Protein AF-A0A7C9DDN5-F1 (afdb_monomer_lite)

InterPro domains:
  IPR050835 ATP-binding cassette sub-family D [PTHR11384] (3-132)

Structure (mmCIF, N/CA/C/O backbone):
data_AF-A0A7C9DDN5-F1
#
_entry.id   AF-A0A7C9DDN5-F1
#
loop_
_atom_site.group_PDB
_atom_site.id
_atom_site.type_symbol
_atom_site.label_atom_id
_atom_site.label_alt_id
_atom_site.label_comp_id
_atom_site.label_asym_id
_atom_site.label_entity_id
_atom_site.label_seq_id
_atom_site.pdbx_PDB_ins_code
_atom_site.Cartn_x
_atom_site.Cartn_y
_atom_site.Cartn_z
_atom_site.occupancy
_atom_site.B_iso_or_equiv
_atom_site.auth_seq_id
_atom_site.auth_comp_id
_atom_site.auth_asym_id
_atom_site.auth_atom_id
_atom_site.pdbx_PDB_model_num
ATOM 1 N N . LEU A 1 1 ? -8.519 -13.502 10.463 1.00 56.53 1 LEU A N 1
ATOM 2 C CA . LEU A 1 1 ? -7.053 -13.608 10.698 1.00 56.53 1 LEU A CA 1
ATOM 3 C C . LEU A 1 1 ? -6.306 -14.137 9.471 1.00 56.53 1 LEU A C 1
ATOM 5 O O . LEU A 1 1 ? -5.298 -13.543 9.112 1.00 56.53 1 LEU A O 1
ATOM 9 N N . HIS A 1 2 ? -6.800 -15.188 8.805 1.00 56.97 2 HIS A N 1
ATOM 10 C CA . HIS A 1 2 ? -6.155 -15.767 7.616 1.00 56.97 2 HIS A CA 1
ATOM 11 C C . HIS A 1 2 ? -6.181 -14.834 6.385 1.00 56.97 2 HIS A C 1
ATOM 13 O O . HIS A 1 2 ? -5.151 -14.648 5.739 1.00 56.97 2 HIS A O 1
ATOM 19 N N . ASP A 1 3 ? -7.300 -14.144 6.134 1.00 58.16 3 ASP A N 1
ATOM 20 C CA . ASP A 1 3 ? -7.460 -13.273 4.951 1.00 58.16 3 ASP A CA 1
ATOM 21 C C . ASP A 1 3 ? -6.522 -12.063 4.962 1.00 58.16 3 ASP A C 1
ATOM 23 O O . ASP A 1 3 ? -5.990 -11.650 3.937 1.00 58.16 3 ASP A O 1
ATOM 27 N N . GLN A 1 4 ? -6.265 -11.515 6.148 1.00 65.06 4 GLN A N 1
ATOM 28 C CA . GLN A 1 4 ? -5.435 -10.326 6.326 1.00 65.06 4 GLN A CA 1
ATOM 29 C C . GLN A 1 4 ? -3.942 -10.631 6.127 1.00 65.06 4 GLN A C 1
ATOM 31 O O . GLN A 1 4 ? -3.188 -9.777 5.660 1.00 65.06 4 GLN A O 1
ATOM 36 N N . TRP A 1 5 ? -3.523 -11.860 6.444 1.00 71.25 5 TRP A N 1
ATOM 37 C CA . TRP A 1 5 ? -2.166 -12.346 6.202 1.00 71.25 5 TRP A CA 1
ATOM 38 C C . TRP A 1 5 ? -1.964 -12.736 4.734 1.00 71.25 5 TRP A C 1
ATOM 40 O O . TRP A 1 5 ? -0.978 -12.325 4.120 1.00 71.25 5 TRP A O 1
ATOM 50 N N . TRP A 1 6 ? -2.932 -13.446 4.148 1.00 71.31 6 TRP A N 1
ATOM 51 C CA . TRP A 1 6 ? -2.892 -13.848 2.743 1.00 71.31 6 TRP A CA 1
ATOM 52 C C . TRP A 1 6 ? -2.918 -12.639 1.799 1.00 71.31 6 TRP A C 1
ATOM 54 O O . TRP A 1 6 ? -2.091 -12.552 0.893 1.00 71.31 6 TRP A O 1
ATOM 64 N N . PHE A 1 7 ? -3.770 -11.644 2.068 1.00 72.44 7 PHE A N 1
ATOM 65 C CA . PHE A 1 7 ? -3.795 -10.387 1.314 1.00 72.44 7 PHE A CA 1
ATOM 66 C C . PHE A 1 7 ? -2.476 -9.608 1.441 1.00 72.44 7 PHE A C 1
ATOM 68 O O . PHE A 1 7 ? -1.999 -9.013 0.475 1.00 72.44 7 PHE A O 1
ATOM 75 N N . GLY A 1 8 ? -1.839 -9.655 2.617 1.00 71.06 8 GLY A N 1
ATOM 76 C CA . GLY A 1 8 ? -0.506 -9.091 2.828 1.00 71.06 8 GLY A CA 1
ATOM 77 C C . GLY A 1 8 ? 0.552 -9.746 1.936 1.00 71.06 8 GLY A C 1
ATOM 78 O O . GLY A 1 8 ? 1.290 -9.050 1.239 1.00 71.06 8 GLY A O 1
ATOM 79 N N . MET A 1 9 ? 0.572 -11.080 1.910 1.00 73.88 9 MET A N 1
ATOM 80 C CA . MET A 1 9 ? 1.517 -11.870 1.121 1.00 73.88 9 MET A CA 1
ATOM 81 C C . MET A 1 9 ? 1.291 -11.723 -0.389 1.00 73.88 9 MET A C 1
ATOM 83 O O . MET A 1 9 ? 2.257 -11.549 -1.132 1.00 73.88 9 MET A O 1
ATOM 87 N N . ILE A 1 10 ? 0.033 -11.733 -0.844 1.00 76.75 10 ILE A N 1
ATOM 88 C CA . ILE A 1 10 ? -0.302 -11.573 -2.263 1.00 76.75 10 ILE A CA 1
ATOM 89 C C . ILE A 1 10 ? 0.119 -10.181 -2.753 1.00 76.75 10 ILE A C 1
ATOM 91 O O . ILE A 1 10 ? 0.786 -10.055 -3.774 1.00 76.75 10 ILE A O 1
ATOM 95 N N . GLN A 1 11 ? -0.181 -9.128 -1.992 1.00 71.25 11 GLN A N 1
ATOM 96 C CA . GLN A 1 11 ? 0.148 -7.751 -2.356 1.00 71.25 11 GLN A CA 1
ATOM 97 C C . GLN A 1 11 ? 1.664 -7.524 -2.398 1.00 71.25 11 GLN A C 1
ATOM 99 O O . GLN A 1 11 ? 2.158 -6.874 -3.320 1.00 71.25 11 GLN A O 1
ATOM 104 N N . ASP A 1 12 ? 2.409 -8.085 -1.445 1.00 72.94 12 ASP A N 1
ATOM 105 C CA . ASP A 1 12 ? 3.870 -8.006 -1.438 1.00 72.94 12 ASP A CA 1
ATOM 106 C C . ASP A 1 12 ? 4.474 -8.786 -2.620 1.00 72.94 12 ASP A C 1
ATOM 108 O O . ASP A 1 12 ? 5.462 -8.338 -3.204 1.00 72.94 12 ASP A O 1
ATOM 112 N N . PHE A 1 13 ? 3.852 -9.897 -3.030 1.00 71.69 13 PHE A N 1
ATOM 113 C CA . PHE A 1 13 ? 4.241 -10.655 -4.219 1.00 71.69 13 PHE A CA 1
ATOM 114 C C . PHE A 1 13 ? 3.998 -9.867 -5.515 1.00 71.69 13 PHE A C 1
ATOM 116 O O . PHE A 1 13 ? 4.899 -9.755 -6.351 1.00 71.69 13 PHE A O 1
ATOM 123 N N . PHE A 1 14 ? 2.820 -9.251 -5.653 1.00 70.94 14 PHE A N 1
ATOM 124 C CA . PHE A 1 14 ? 2.477 -8.416 -6.805 1.00 70.94 14 PHE A CA 1
ATOM 125 C C . PHE A 1 14 ? 3.380 -7.178 -6.909 1.00 70.94 14 PHE A C 1
ATOM 127 O O . PHE A 1 14 ? 3.891 -6.88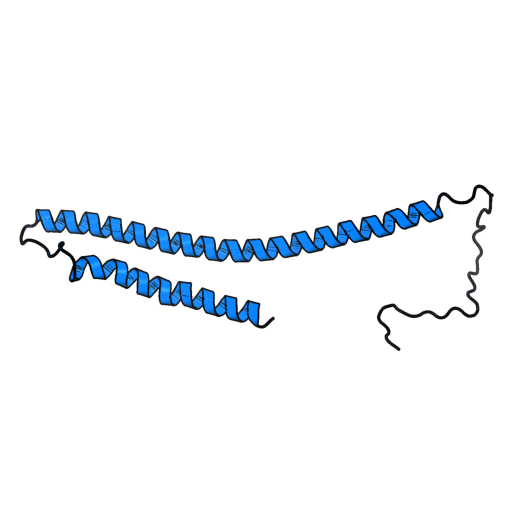3 -7.988 1.00 70.94 14 PHE A O 1
ATOM 134 N N . LEU A 1 15 ? 3.636 -6.475 -5.799 1.00 70.12 15 LEU A N 1
ATOM 135 C CA . LEU A 1 15 ? 4.500 -5.289 -5.812 1.00 70.12 15 LEU A CA 1
ATOM 136 C C . LEU A 1 15 ? 5.976 -5.629 -6.053 1.00 70.12 15 LEU A C 1
ATOM 138 O O . LEU A 1 15 ? 6.629 -4.927 -6.822 1.00 70.12 15 LEU A O 1
ATOM 142 N N . LYS A 1 16 ? 6.522 -6.662 -5.394 1.00 69.38 16 LYS A N 1
ATOM 143 C CA . LYS A 1 16 ? 7.957 -6.979 -5.506 1.00 69.38 16 LYS A CA 1
ATOM 144 C C . LYS A 1 16 ? 8.294 -7.733 -6.778 1.00 69.38 16 LYS A C 1
ATOM 146 O O . LYS A 1 16 ? 9.227 -7.346 -7.474 1.00 69.38 16 LYS A O 1
ATOM 151 N N . TYR A 1 17 ? 7.581 -8.819 -7.058 1.00 67.62 17 TYR A N 1
ATOM 152 C CA . TYR A 1 17 ? 7.977 -9.741 -8.118 1.00 67.62 17 TYR A CA 1
ATOM 153 C C . TYR A 1 17 ? 7.343 -9.365 -9.446 1.00 67.62 17 TYR A C 1
ATOM 155 O O . TYR A 1 17 ? 8.065 -9.253 -10.433 1.00 67.62 17 TYR A O 1
ATOM 163 N N . LEU A 1 18 ? 6.038 -9.083 -9.471 1.00 75.50 18 LEU A N 1
ATOM 164 C CA . LEU A 1 18 ? 5.353 -8.642 -10.690 1.00 75.50 18 LEU A CA 1
ATOM 165 C C . LEU A 1 18 ? 5.703 -7.199 -11.053 1.00 75.50 18 LEU A C 1
ATOM 167 O O . LEU A 1 18 ? 5.997 -6.930 -12.209 1.00 75.50 18 LEU A O 1
ATOM 171 N N . GLY A 1 19 ? 5.764 -6.283 -10.085 1.00 77.25 19 GLY A N 1
ATOM 172 C CA . GLY A 1 19 ? 6.134 -4.890 -10.345 1.00 77.25 19 GLY A CA 1
ATOM 173 C C . GLY A 1 19 ? 7.512 -4.753 -10.996 1.00 77.25 19 GLY A C 1
ATOM 174 O O . GLY A 1 19 ? 7.643 -4.100 -12.027 1.00 77.25 19 GLY A O 1
ATOM 175 N N . ALA A 1 20 ? 8.531 -5.421 -10.444 1.00 77.69 20 ALA A N 1
ATOM 176 C CA . ALA A 1 20 ? 9.888 -5.361 -10.985 1.00 77.69 20 ALA A CA 1
ATOM 177 C C . ALA A 1 20 ? 10.016 -6.066 -12.344 1.00 77.69 20 ALA A C 1
ATOM 179 O O . ALA A 1 20 ? 10.623 -5.514 -13.258 1.00 77.69 20 ALA A O 1
ATOM 180 N N . THR A 1 21 ? 9.435 -7.259 -12.511 1.00 80.50 21 THR A N 1
ATOM 181 C CA . THR A 1 21 ? 9.518 -7.987 -13.791 1.00 80.50 21 THR A CA 1
ATOM 182 C C . THR A 1 21 ? 8.725 -7.305 -14.901 1.00 80.50 21 THR A C 1
ATOM 184 O O . THR A 1 21 ? 9.250 -7.152 -16.000 1.00 80.50 21 THR A O 1
ATOM 187 N N . VAL A 1 22 ? 7.512 -6.820 -14.624 1.00 80.44 22 VAL A N 1
ATOM 188 C CA . VAL A 1 22 ? 6.700 -6.076 -15.601 1.00 80.44 22 VAL A CA 1
ATOM 189 C C . VAL A 1 22 ? 7.358 -4.746 -15.954 1.00 80.44 22 VAL A C 1
ATOM 191 O O . VAL A 1 22 ? 7.398 -4.394 -17.129 1.00 80.44 22 VAL A O 1
ATOM 194 N N . ALA A 1 23 ? 7.943 -4.033 -14.986 1.00 80.56 23 ALA A N 1
ATOM 195 C CA . ALA A 1 23 ? 8.710 -2.823 -15.278 1.00 80.56 23 ALA A CA 1
ATOM 196 C C . ALA A 1 23 ? 9.893 -3.117 -16.212 1.00 80.56 23 ALA A C 1
ATOM 198 O O . ALA A 1 23 ? 10.103 -2.390 -17.178 1.00 80.56 23 ALA A O 1
ATOM 199 N N . VAL A 1 24 ? 10.631 -4.203 -15.968 1.00 79.25 24 VAL A N 1
ATOM 200 C CA . VAL A 1 24 ? 11.744 -4.628 -16.828 1.00 79.25 24 VAL A CA 1
ATOM 201 C C . VAL A 1 24 ? 11.257 -4.968 -18.239 1.00 79.25 24 VAL A C 1
ATOM 203 O O . VAL A 1 24 ? 11.859 -4.503 -19.204 1.00 79.25 24 VAL A O 1
ATOM 206 N N . VAL A 1 25 ? 10.152 -5.707 -18.381 1.00 80.94 25 VAL A N 1
ATOM 207 C CA . VAL A 1 25 ? 9.569 -6.025 -19.697 1.00 80.94 25 VAL A CA 1
ATOM 208 C C . VAL A 1 25 ? 9.143 -4.751 -20.429 1.00 80.94 25 VAL A C 1
ATOM 210 O O . VAL A 1 25 ? 9.562 -4.549 -21.562 1.00 80.94 25 VAL A O 1
ATOM 213 N N . LEU A 1 26 ? 8.429 -3.835 -19.771 1.00 77.69 26 LEU A N 1
ATOM 214 C CA . LEU A 1 26 ? 7.984 -2.570 -20.371 1.00 77.69 26 LEU A CA 1
ATOM 215 C C . LEU A 1 26 ? 9.138 -1.625 -20.755 1.00 77.69 26 LEU A C 1
ATOM 217 O O . LEU A 1 26 ? 8.977 -0.783 -21.638 1.00 77.69 26 LEU A O 1
ATOM 221 N N . ILE A 1 27 ? 10.297 -1.743 -20.101 1.00 76.75 27 ILE A N 1
ATOM 222 C CA . ILE A 1 27 ? 11.508 -0.986 -20.450 1.00 76.75 27 ILE A CA 1
ATOM 223 C C . ILE A 1 27 ? 12.236 -1.629 -21.643 1.00 76.75 27 ILE A C 1
ATOM 225 O O . ILE A 1 27 ? 12.733 -0.913 -22.512 1.00 76.75 27 ILE A O 1
ATOM 229 N N . ILE A 1 28 ? 12.308 -2.963 -21.695 1.00 73.69 28 ILE A N 1
ATOM 230 C CA . ILE A 1 28 ? 13.077 -3.719 -22.698 1.00 73.69 28 ILE A CA 1
ATOM 231 C C . ILE A 1 28 ? 12.296 -3.883 -24.015 1.00 73.69 28 ILE A C 1
ATOM 233 O O . ILE A 1 28 ? 12.857 -3.702 -25.096 1.00 73.69 28 ILE A O 1
ATOM 237 N N . GLU A 1 29 ? 11.004 -4.196 -23.960 1.00 70.88 29 GLU A N 1
ATOM 238 C CA . GLU A 1 29 ? 10.167 -4.541 -25.121 1.00 70.88 29 GLU A CA 1
ATOM 239 C C . GLU A 1 29 ? 10.130 -3.466 -26.235 1.00 70.88 29 GLU A C 1
ATOM 241 O O . GLU A 1 29 ? 10.346 -3.817 -27.402 1.00 70.88 29 GLU A O 1
ATOM 246 N N . PRO A 1 30 ? 9.993 -2.155 -25.938 1.00 68.50 30 PRO A N 1
ATOM 247 C CA . PRO A 1 30 ? 9.991 -1.108 -26.965 1.00 68.50 30 PRO A CA 1
ATOM 248 C C . PRO A 1 30 ? 11.339 -0.960 -27.684 1.00 68.50 30 PRO A C 1
ATOM 250 O O . PRO A 1 30 ? 11.400 -0.416 -28.786 1.00 68.50 30 PRO A O 1
ATOM 253 N N . PHE A 1 31 ? 12.422 -1.422 -27.053 1.00 60.00 31 PHE A N 1
ATOM 254 C CA . PHE A 1 31 ? 13.794 -1.221 -27.509 1.00 60.00 31 PHE A CA 1
ATOM 255 C C . PHE A 1 31 ? 14.304 -2.368 -28.388 1.00 60.00 31 PHE A C 1
ATOM 257 O O . PHE A 1 31 ? 15.103 -2.144 -29.294 1.00 60.00 31 PHE A O 1
ATOM 264 N N . PHE A 1 32 ? 13.828 -3.592 -28.141 1.00 61.75 32 PHE A N 1
ATOM 265 C CA . PHE A 1 32 ? 14.239 -4.782 -28.894 1.00 61.75 32 PHE A CA 1
ATOM 266 C C . PHE A 1 32 ? 13.218 -5.227 -29.950 1.00 61.75 32 PHE A C 1
ATOM 268 O O . PHE A 1 32 ? 13.624 -5.823 -30.946 1.00 61.75 32 PHE A O 1
ATOM 275 N N . SER A 1 33 ? 11.923 -4.923 -29.774 1.00 56.75 33 SER A N 1
ATOM 276 C CA . SER A 1 33 ? 10.852 -5.372 -30.683 1.00 56.75 33 SER A CA 1
ATOM 277 C C . SER A 1 33 ? 10.137 -4.242 -31.445 1.00 56.75 33 SER A C 1
ATOM 279 O O . SER A 1 33 ? 9.301 -4.527 -32.302 1.00 56.75 33 SER A O 1
ATOM 281 N N . GLY A 1 34 ? 10.434 -2.970 -31.150 1.00 58.16 34 GLY A N 1
ATOM 282 C CA . GLY A 1 34 ? 9.778 -1.801 -31.752 1.00 58.16 34 GLY A CA 1
ATOM 283 C C . GLY A 1 34 ? 10.543 -1.147 -32.915 1.00 58.16 34 GLY A C 1
ATOM 284 O O . GLY A 1 34 ? 11.723 -1.403 -33.141 1.00 58.16 34 GLY A O 1
ATOM 285 N N . HIS A 1 35 ? 9.874 -0.219 -33.613 1.00 54.47 35 HIS A N 1
ATOM 286 C CA . HIS A 1 35 ? 10.368 0.619 -34.731 1.00 54.47 35 HIS A CA 1
ATOM 287 C C . HIS A 1 35 ? 11.568 1.543 -34.380 1.00 54.47 35 HIS A C 1
ATOM 289 O O . HIS A 1 35 ? 11.990 2.351 -35.196 1.00 54.47 35 HIS A O 1
ATOM 295 N N . LEU A 1 36 ? 12.138 1.425 -33.175 1.00 53.09 36 LEU A N 1
ATOM 296 C CA . LEU A 1 36 ? 13.284 2.192 -32.666 1.00 53.09 36 LEU A CA 1
ATOM 297 C C . LEU A 1 36 ? 14.613 1.425 -32.791 1.00 53.09 36 LEU A C 1
ATOM 299 O O . LEU A 1 36 ? 15.573 1.702 -32.073 1.00 53.09 36 LEU A O 1
ATOM 303 N N . ARG A 1 37 ? 14.686 0.443 -33.696 1.00 55.53 37 ARG A N 1
ATOM 304 C CA . ARG A 1 37 ? 15.954 -0.193 -34.065 1.00 55.53 37 ARG A CA 1
ATOM 305 C C . ARG A 1 37 ? 16.875 0.908 -34.612 1.00 55.53 37 ARG A C 1
ATOM 307 O O . ARG A 1 37 ? 16.447 1.649 -35.491 1.00 55.53 37 ARG A O 1
ATOM 314 N N . PRO A 1 38 ? 18.099 1.072 -34.086 1.00 53.59 38 PRO A N 1
ATOM 315 C CA . PRO A 1 38 ? 18.884 2.265 -34.346 1.00 53.59 38 PRO A CA 1
ATOM 316 C C . PRO A 1 38 ? 19.251 2.323 -35.825 1.00 53.59 38 PRO A C 1
ATOM 318 O O . PRO A 1 38 ? 20.067 1.524 -36.291 1.00 53.59 38 PRO A O 1
ATOM 321 N N . ASP A 1 39 ? 18.699 3.297 -36.545 1.00 59.00 39 ASP A N 1
ATOM 322 C CA . ASP A 1 39 ? 19.290 3.714 -37.807 1.00 59.00 39 ASP A CA 1
ATOM 323 C C . ASP A 1 39 ? 20.751 4.088 -37.535 1.00 59.00 39 ASP A C 1
ATOM 325 O O . ASP A 1 39 ? 21.094 4.631 -36.479 1.00 59.00 39 ASP A O 1
ATOM 329 N N . ALA A 1 40 ? 21.646 3.761 -38.466 1.00 59.00 40 ALA A N 1
ATOM 330 C CA . ALA A 1 40 ? 23.100 3.821 -38.285 1.00 59.00 40 ALA A CA 1
ATOM 331 C C . ALA A 1 40 ? 23.672 5.224 -37.944 1.00 59.00 40 ALA A C 1
ATOM 333 O O . ALA A 1 40 ? 24.880 5.374 -37.774 1.00 59.00 40 ALA A O 1
ATOM 334 N N . SER A 1 41 ? 22.823 6.248 -37.810 1.00 61.66 41 SER A N 1
ATOM 335 C CA . SER A 1 41 ? 23.167 7.640 -37.528 1.00 61.66 41 SER A CA 1
ATOM 336 C C . SER A 1 41 ? 23.310 7.946 -36.029 1.00 61.66 41 SER A C 1
ATOM 338 O O . SER A 1 41 ? 22.434 7.666 -35.209 1.00 61.66 41 SER A O 1
ATOM 340 N N . MET A 1 42 ? 24.408 8.620 -35.671 1.00 60.41 42 MET A N 1
ATOM 341 C CA . MET A 1 42 ? 24.736 9.048 -34.302 1.00 60.41 42 MET A CA 1
ATOM 342 C C . MET A 1 42 ? 23.676 9.982 -33.687 1.00 60.41 42 MET A C 1
ATOM 344 O O . MET A 1 42 ? 23.447 9.934 -32.479 1.00 60.41 42 MET A O 1
ATOM 348 N N . LYS A 1 43 ? 22.976 10.775 -34.512 1.00 63.94 43 LYS A N 1
ATOM 349 C CA . LYS A 1 43 ? 21.889 11.663 -34.068 1.00 63.94 43 LYS A CA 1
ATOM 350 C C . LYS A 1 43 ? 20.643 10.874 -33.637 1.00 63.94 43 LYS A C 1
ATOM 352 O O . LYS A 1 43 ? 20.080 11.164 -32.588 1.00 63.94 43 LYS A O 1
ATOM 357 N N . GLY A 1 44 ? 20.293 9.816 -34.376 1.00 66.94 44 GLY A N 1
ATOM 358 C CA . GLY A 1 44 ? 19.185 8.916 -34.027 1.00 66.94 44 GLY A CA 1
ATOM 359 C C . GLY A 1 44 ? 19.443 8.135 -32.735 1.00 66.94 44 GLY A C 1
ATOM 360 O O . GLY A 1 44 ? 18.542 7.963 -31.920 1.00 66.94 44 GLY A O 1
ATOM 361 N N . ARG A 1 45 ? 20.702 7.750 -32.477 1.00 67.12 45 ARG A N 1
ATOM 362 C CA . ARG A 1 45 ? 21.098 7.089 -31.219 1.00 67.12 45 ARG A CA 1
ATOM 363 C C . ARG A 1 45 ? 20.970 8.000 -29.993 1.00 67.12 45 ARG A C 1
ATOM 365 O O . ARG A 1 45 ? 20.568 7.527 -28.933 1.00 67.12 45 ARG A O 1
ATOM 372 N N . ALA A 1 46 ? 21.295 9.287 -30.123 1.00 73.56 46 ALA A N 1
ATOM 373 C CA . ALA A 1 46 ? 21.173 10.250 -29.026 1.00 73.56 46 ALA A CA 1
ATOM 374 C C . ALA A 1 46 ? 19.704 10.557 -28.683 1.00 73.56 46 ALA A C 1
ATOM 376 O O . ALA A 1 46 ? 19.331 10.589 -27.510 1.00 73.56 46 ALA A O 1
ATOM 377 N N . GLU A 1 47 ? 18.859 10.722 -29.700 1.00 71.06 47 GLU A N 1
ATOM 378 C CA . GLU A 1 47 ? 17.425 10.971 -29.525 1.00 71.06 47 GLU A CA 1
ATOM 379 C C . GLU A 1 47 ? 16.698 9.755 -28.927 1.00 71.06 47 GLU A C 1
ATOM 381 O O . GLU A 1 47 ? 15.903 9.892 -27.995 1.00 71.06 47 GLU A O 1
ATOM 386 N N . MET A 1 48 ? 17.076 8.546 -29.351 1.00 74.56 48 MET A N 1
ATOM 387 C CA . MET A 1 48 ? 16.625 7.290 -28.748 1.00 74.56 48 MET A CA 1
ATOM 388 C C . MET A 1 48 ? 16.997 7.190 -27.260 1.00 74.56 48 MET A C 1
ATOM 390 O O . MET A 1 48 ? 16.159 6.805 -26.448 1.00 74.56 48 MET A O 1
ATOM 394 N N . LEU A 1 49 ? 18.227 7.553 -26.875 1.00 73.50 49 LEU A N 1
ATOM 395 C CA . LEU A 1 49 ? 18.659 7.526 -25.470 1.00 73.50 49 LEU A CA 1
ATOM 396 C C . LEU A 1 49 ? 17.895 8.533 -24.601 1.00 73.50 49 LEU A C 1
ATOM 398 O O . LEU A 1 49 ? 17.551 8.217 -23.460 1.00 73.50 49 LEU A O 1
ATOM 402 N N . SER A 1 50 ? 17.604 9.720 -25.139 1.00 77.50 50 SER A N 1
ATOM 403 C CA . SER A 1 50 ? 16.783 10.727 -24.458 1.00 77.50 50 SER A CA 1
ATOM 404 C C . SER A 1 50 ? 15.362 10.207 -24.209 1.00 77.50 50 SER A C 1
ATOM 406 O O . SER A 1 50 ? 14.890 10.197 -23.067 1.00 77.50 50 SER A O 1
ATOM 408 N N . ASN A 1 51 ? 14.718 9.667 -25.250 1.00 80.19 51 ASN A N 1
ATOM 409 C CA . ASN A 1 51 ? 13.378 9.086 -25.152 1.00 80.19 51 ASN A CA 1
ATOM 410 C C . ASN A 1 51 ? 13.346 7.853 -24.236 1.00 80.19 51 ASN A C 1
ATOM 412 O O . ASN A 1 51 ? 12.406 7.696 -23.461 1.00 80.19 51 ASN A O 1
ATOM 416 N N . LEU A 1 52 ? 14.392 7.020 -24.244 1.00 77.00 52 LEU A N 1
ATOM 417 C CA . LEU A 1 52 ? 14.524 5.868 -23.348 1.00 77.00 52 LEU A CA 1
ATOM 418 C C . LEU A 1 52 ? 14.609 6.290 -21.884 1.00 77.00 52 LEU A C 1
ATOM 420 O O . LEU A 1 52 ? 13.939 5.705 -21.027 1.00 77.00 52 LEU A O 1
ATOM 424 N N . ARG A 1 53 ? 15.430 7.301 -21.581 1.00 81.44 53 ARG A N 1
ATOM 425 C CA . ARG A 1 53 ? 15.563 7.814 -20.215 1.00 81.44 53 ARG A CA 1
ATOM 426 C C . ARG A 1 53 ? 14.231 8.374 -19.729 1.00 81.44 53 ARG A C 1
ATOM 428 O O . ARG A 1 53 ? 13.837 8.085 -18.600 1.00 81.44 53 ARG A O 1
ATOM 435 N N . TYR A 1 54 ? 13.530 9.117 -20.585 1.00 84.31 54 TYR A N 1
ATOM 436 C CA . TYR A 1 54 ? 12.204 9.636 -20.272 1.00 84.31 54 TYR A CA 1
ATOM 437 C C . TYR A 1 54 ? 11.201 8.500 -20.026 1.00 84.31 54 TYR A C 1
ATOM 439 O O . TYR A 1 54 ? 10.597 8.444 -18.956 1.00 84.31 54 TYR A O 1
ATOM 447 N N . HIS A 1 55 ? 11.098 7.537 -20.942 1.00 84.56 55 HIS A N 1
ATOM 448 C CA . HIS A 1 55 ? 10.166 6.412 -20.837 1.00 84.56 55 HIS A CA 1
ATOM 449 C C . HIS A 1 55 ? 10.408 5.571 -19.577 1.00 84.56 55 HIS A C 1
ATOM 451 O O . HIS A 1 55 ? 9.480 5.294 -18.817 1.00 84.56 55 HIS A O 1
ATOM 457 N N . THR A 1 56 ? 11.674 5.264 -19.287 1.00 86.06 56 THR A N 1
ATOM 458 C CA . THR A 1 56 ? 12.068 4.566 -18.057 1.00 86.06 56 THR A CA 1
ATOM 459 C C . THR A 1 56 ? 11.669 5.372 -16.821 1.00 86.06 56 THR A C 1
ATOM 461 O O . THR A 1 56 ? 11.071 4.820 -15.905 1.00 86.06 56 THR A O 1
ATOM 464 N N . SER A 1 57 ? 11.926 6.686 -16.801 1.00 85.19 57 SER A N 1
ATOM 465 C CA . SER A 1 57 ? 11.567 7.541 -15.660 1.00 85.19 57 SER A CA 1
ATOM 466 C C . SER A 1 57 ? 10.055 7.612 -15.409 1.00 85.19 57 SER A C 1
ATOM 468 O O . SER A 1 57 ? 9.616 7.586 -14.257 1.00 85.19 57 SER A O 1
ATOM 470 N N . VAL A 1 58 ? 9.244 7.619 -16.470 1.00 87.81 58 VAL A N 1
ATOM 471 C CA . VAL A 1 58 ? 7.780 7.609 -16.366 1.00 87.81 58 VAL A CA 1
ATOM 472 C C . VAL A 1 58 ? 7.296 6.265 -15.824 1.00 87.81 58 VAL A C 1
ATOM 474 O O . VAL A 1 58 ? 6.540 6.235 -14.856 1.00 87.81 58 VAL A O 1
ATOM 477 N N . ILE A 1 59 ? 7.795 5.150 -16.361 1.00 85.69 59 ILE A N 1
ATOM 478 C CA . ILE A 1 59 ? 7.438 3.807 -15.884 1.00 85.69 59 ILE A CA 1
ATOM 479 C C . ILE A 1 59 ? 7.846 3.631 -14.415 1.00 85.69 59 ILE A C 1
ATOM 481 O O . ILE A 1 59 ? 7.027 3.235 -13.586 1.00 85.69 59 ILE A O 1
ATOM 485 N N . THR A 1 60 ? 9.083 3.980 -14.053 1.00 84.06 60 THR A N 1
ATOM 486 C CA . THR A 1 60 ? 9.561 3.876 -12.668 1.00 84.06 60 THR A CA 1
ATOM 487 C C . THR A 1 60 ? 8.745 4.751 -11.714 1.00 84.06 60 THR A C 1
ATOM 489 O O . THR A 1 60 ? 8.375 4.281 -10.639 1.00 84.06 60 THR A O 1
ATOM 492 N N . SER A 1 61 ? 8.408 5.987 -12.095 1.00 85.50 61 SER A N 1
ATOM 493 C CA . SER A 1 61 ? 7.616 6.881 -11.233 1.00 85.50 61 SER A CA 1
ATOM 494 C C . SER A 1 61 ? 6.173 6.402 -11.036 1.00 85.50 61 SER A C 1
ATOM 496 O O . SER A 1 61 ? 5.637 6.527 -9.930 1.00 85.50 61 SER A O 1
ATOM 498 N N . LEU A 1 62 ? 5.563 5.774 -12.048 1.00 87.75 62 LEU A N 1
ATOM 499 C CA . LEU A 1 62 ? 4.255 5.124 -11.930 1.00 87.75 62 LEU A CA 1
ATOM 500 C C . LEU A 1 62 ? 4.291 3.951 -10.947 1.00 87.75 62 LEU A C 1
ATOM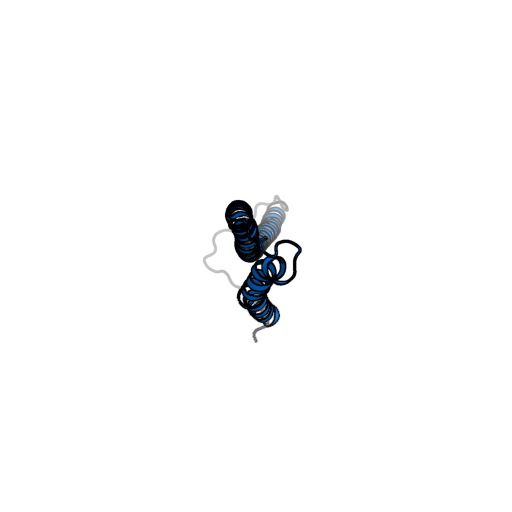 502 O O . LEU A 1 62 ? 3.476 3.902 -10.025 1.00 87.75 62 LEU A O 1
ATOM 506 N N . PHE A 1 63 ? 5.258 3.040 -11.087 1.00 83.38 63 PHE A N 1
ATOM 507 C CA . PHE A 1 63 ? 5.401 1.904 -10.170 1.00 83.38 63 PHE A CA 1
ATOM 508 C C . PHE A 1 63 ? 5.728 2.345 -8.740 1.00 83.38 63 PHE A C 1
ATOM 510 O O . PHE A 1 63 ? 5.194 1.785 -7.781 1.00 83.38 63 PHE A O 1
ATOM 517 N N . GLN A 1 64 ? 6.546 3.385 -8.582 1.00 84.31 64 GLN A N 1
ATOM 518 C CA . GLN A 1 64 ? 6.840 3.967 -7.276 1.00 84.31 64 GLN A CA 1
ATOM 519 C C . GLN A 1 64 ? 5.579 4.555 -6.629 1.00 84.31 64 GLN A C 1
ATOM 521 O O . GLN A 1 64 ? 5.294 4.266 -5.465 1.00 84.31 64 GLN A O 1
ATOM 526 N N . SER A 1 65 ? 4.789 5.315 -7.391 1.00 86.19 65 SER A N 1
ATOM 527 C CA . SER A 1 65 ? 3.532 5.910 -6.916 1.00 86.19 65 SER A CA 1
ATOM 528 C C . SER A 1 65 ? 2.495 4.844 -6.563 1.00 86.19 65 SER A C 1
ATOM 530 O O . SER A 1 65 ? 1.826 4.947 -5.533 1.00 86.19 65 SER A O 1
ATOM 532 N N . LEU A 1 66 ? 2.407 3.776 -7.362 1.00 85.69 66 LEU A N 1
ATOM 533 C CA . LEU A 1 66 ? 1.565 2.613 -7.084 1.00 85.69 66 LEU A CA 1
ATOM 534 C C . LEU A 1 66 ? 1.986 1.923 -5.777 1.00 85.69 66 LEU A C 1
ATOM 536 O O . LEU A 1 66 ? 1.134 1.568 -4.960 1.00 85.69 66 LEU A O 1
ATOM 540 N N . GLY A 1 67 ? 3.295 1.807 -5.537 1.00 81.81 67 GLY A N 1
ATOM 541 C CA . GLY A 1 67 ? 3.852 1.320 -4.278 1.00 81.81 67 GLY A CA 1
ATOM 542 C C . GLY A 1 67 ? 3.436 2.167 -3.073 1.00 81.81 67 GLY A C 1
ATOM 543 O O . GLY A 1 67 ? 2.976 1.636 -2.059 1.00 81.81 67 GLY A O 1
ATOM 544 N N . THR A 1 68 ? 3.527 3.492 -3.193 1.00 83.44 68 THR A N 1
ATOM 545 C CA . THR A 1 68 ? 3.106 4.427 -2.140 1.00 83.44 68 THR A CA 1
ATOM 546 C C . THR A 1 68 ? 1.598 4.359 -1.875 1.00 83.44 68 THR A C 1
ATOM 548 O O . THR A 1 68 ? 1.186 4.281 -0.716 1.00 83.44 68 THR A O 1
ATOM 551 N N . LEU A 1 69 ? 0.770 4.328 -2.923 1.00 83.31 69 LEU A N 1
ATOM 552 C CA . LEU A 1 69 ? -0.692 4.225 -2.814 1.00 83.31 69 LEU A CA 1
ATOM 553 C C . LEU A 1 69 ? -1.119 2.936 -2.091 1.00 83.31 69 LEU A C 1
ATOM 555 O O . LEU A 1 69 ? -1.945 2.958 -1.176 1.00 83.31 69 LEU A O 1
ATOM 559 N N . SER A 1 70 ? -0.493 1.824 -2.468 1.00 79.12 70 SER A N 1
ATOM 560 C CA . SER A 1 70 ? -0.698 0.489 -1.902 1.00 79.12 70 SER A CA 1
ATOM 561 C C . SER A 1 70 ? -0.454 0.450 -0.381 1.00 79.12 70 SER A C 1
ATOM 563 O O . SER A 1 70 ? -1.220 -0.154 0.376 1.00 79.12 70 SER A O 1
ATOM 565 N N . ILE A 1 71 ? 0.561 1.176 0.102 1.00 78.19 71 ILE A N 1
ATOM 566 C CA . ILE A 1 71 ? 0.859 1.319 1.538 1.00 78.19 71 ILE A CA 1
ATOM 567 C C . ILE A 1 71 ? -0.155 2.237 2.235 1.00 78.19 71 ILE A C 1
ATOM 569 O O . ILE A 1 71 ? -0.602 1.935 3.346 1.00 78.19 71 ILE A O 1
ATOM 573 N N . SER A 1 72 ? -0.537 3.345 1.600 1.00 77.12 72 SER A N 1
ATOM 574 C CA . SER A 1 72 ? -1.508 4.299 2.151 1.00 77.12 72 SER A CA 1
ATOM 575 C C . SER A 1 72 ? -2.884 3.668 2.377 1.00 77.12 72 SER A C 1
ATOM 577 O O . SER A 1 72 ? -3.502 3.917 3.411 1.00 77.12 72 SER A O 1
ATOM 579 N N . SER A 1 73 ? -3.325 2.771 1.490 1.00 77.06 73 SER A N 1
ATOM 580 C CA . SER A 1 73 ? -4.573 2.010 1.662 1.00 77.06 73 SER A CA 1
ATOM 581 C C . SER A 1 73 ? -4.576 1.158 2.943 1.00 77.06 73 SER A C 1
ATOM 583 O O . SER A 1 73 ? -5.536 1.193 3.717 1.00 77.06 73 SER A O 1
ATOM 585 N N . ARG A 1 74 ? -3.463 0.475 3.257 1.00 77.62 74 ARG A N 1
ATOM 586 C CA . ARG A 1 74 ? -3.330 -0.300 4.509 1.00 77.62 74 ARG A CA 1
ATOM 587 C C . ARG A 1 74 ? -3.439 0.594 5.750 1.00 77.62 74 ARG A C 1
ATOM 589 O O . ARG A 1 74 ? -4.004 0.181 6.762 1.00 77.62 74 ARG A O 1
ATOM 596 N N . ARG A 1 75 ? -2.901 1.816 5.686 1.00 79.69 75 ARG A N 1
ATOM 597 C CA . ARG A 1 75 ? -2.986 2.793 6.786 1.00 79.69 75 ARG A CA 1
ATOM 598 C C . ARG A 1 75 ? -4.415 3.301 6.975 1.00 79.69 75 ARG A C 1
ATOM 600 O O . ARG A 1 75 ? -4.864 3.371 8.116 1.00 79.69 75 ARG A O 1
ATOM 607 N N . LEU A 1 76 ? -5.132 3.572 5.883 1.00 80.31 76 LEU A N 1
ATOM 608 C CA . LEU A 1 76 ? -6.538 3.986 5.920 1.00 80.31 76 LEU A CA 1
ATOM 609 C C . LEU A 1 76 ? -7.440 2.923 6.550 1.00 80.31 76 LEU A C 1
ATOM 611 O O . LEU A 1 76 ? -8.235 3.262 7.418 1.00 80.31 76 LEU A O 1
ATOM 615 N N . ASN A 1 77 ? -7.264 1.642 6.213 1.00 79.69 77 ASN A N 1
ATOM 616 C CA . ASN A 1 77 ? -8.052 0.570 6.836 1.00 79.69 77 ASN A CA 1
ATOM 617 C C . ASN A 1 77 ? -7.838 0.480 8.356 1.00 79.69 77 ASN A C 1
ATOM 619 O O . ASN A 1 77 ? -8.788 0.255 9.101 1.00 79.69 77 ASN A O 1
ATOM 623 N N . ARG A 1 78 ? -6.610 0.704 8.848 1.00 82.69 78 ARG A N 1
ATOM 624 C CA . ARG A 1 78 ? -6.348 0.746 10.301 1.00 82.69 78 ARG A CA 1
ATOM 625 C C . ARG A 1 78 ? -7.002 1.957 10.962 1.00 82.69 78 ARG A C 1
ATOM 627 O O . ARG A 1 78 ? -7.581 1.822 12.032 1.00 82.69 78 ARG A O 1
ATOM 634 N N . LEU A 1 79 ? -6.937 3.114 10.307 1.00 86.94 79 LEU A N 1
ATOM 635 C CA . LEU A 1 79 ? -7.595 4.338 10.766 1.00 86.94 79 LEU A CA 1
ATOM 636 C C . LEU A 1 79 ? -9.116 4.186 10.819 1.00 86.94 79 LEU A C 1
ATOM 638 O O . LEU A 1 79 ? -9.730 4.580 11.805 1.00 86.94 79 LEU A O 1
ATOM 642 N N . SER A 1 80 ? -9.705 3.554 9.805 1.00 85.12 80 SER A N 1
ATOM 643 C CA . SER A 1 80 ? -11.133 3.247 9.772 1.00 85.12 80 SER A CA 1
ATOM 644 C C . SER A 1 80 ? -11.544 2.350 10.941 1.00 85.12 80 SER A C 1
ATOM 646 O O . SER A 1 80 ? -12.566 2.615 11.559 1.00 85.12 80 SER A O 1
ATOM 648 N N . GLY A 1 81 ? -10.735 1.346 11.301 1.00 86.94 81 GLY A N 1
ATOM 649 C CA . GLY A 1 81 ? -11.002 0.510 12.477 1.00 86.94 81 GLY A CA 1
ATOM 650 C C . GLY A 1 81 ? -10.913 1.266 13.810 1.00 86.94 81 GLY A C 1
ATOM 651 O O . GLY A 1 81 ? -11.658 0.966 14.739 1.00 86.94 81 GLY A O 1
ATOM 652 N N . TYR A 1 82 ? -10.036 2.270 13.925 1.00 89.06 82 TYR A N 1
ATOM 653 C CA . TYR A 1 82 ? -10.005 3.137 15.110 1.00 89.06 82 TYR A CA 1
ATOM 654 C C . TYR A 1 82 ? -11.217 4.068 15.181 1.00 89.06 82 TYR A C 1
ATOM 656 O O . TYR A 1 82 ? -11.776 4.244 16.261 1.00 89.06 82 TYR A O 1
ATOM 664 N N . ALA A 1 83 ? -11.635 4.636 14.048 1.00 88.94 83 ALA A N 1
ATOM 665 C CA . ALA A 1 83 ? -12.826 5.476 13.980 1.00 88.94 83 ALA A CA 1
ATOM 666 C C . ALA A 1 83 ? -14.092 4.700 14.378 1.00 88.94 83 ALA A C 1
ATOM 668 O O . ALA A 1 83 ? -14.913 5.228 15.124 1.00 88.94 83 ALA A O 1
ATOM 669 N N . ASP A 1 84 ? -14.203 3.439 13.955 1.00 89.31 84 ASP A N 1
ATOM 670 C CA . ASP A 1 84 ? -15.318 2.553 14.303 1.00 89.31 84 ASP A CA 1
ATOM 671 C C . ASP A 1 84 ? -15.405 2.296 15.817 1.00 89.31 84 ASP A C 1
ATOM 673 O O . ASP A 1 84 ? -16.450 2.491 16.431 1.00 89.31 84 ASP A O 1
ATOM 677 N N . ARG A 1 85 ? -14.271 2.007 16.470 1.00 91.88 85 ARG A N 1
ATOM 678 C CA . ARG A 1 85 ? -14.223 1.848 17.936 1.00 91.88 85 ARG A CA 1
ATOM 679 C C . ARG A 1 85 ? -14.579 3.118 18.703 1.00 91.88 85 ARG A C 1
ATOM 681 O O . ARG A 1 85 ? -15.198 3.047 19.761 1.00 91.88 85 ARG A O 1
ATOM 688 N N . ILE A 1 86 ? -14.168 4.282 18.201 1.00 91.56 86 ILE A N 1
ATOM 689 C CA . ILE A 1 86 ? -14.548 5.567 18.802 1.00 91.56 86 ILE A CA 1
ATOM 690 C C . ILE A 1 86 ? -16.057 5.779 18.660 1.00 91.56 86 ILE A C 1
ATOM 692 O O . ILE A 1 86 ? -16.704 6.206 19.615 1.00 91.56 86 ILE A O 1
ATOM 696 N N . TYR A 1 87 ? -16.621 5.459 17.495 1.00 92.31 87 TYR A N 1
ATOM 697 C CA . TYR A 1 87 ? -18.057 5.553 17.260 1.00 92.31 87 TYR A CA 1
ATOM 698 C C . TYR A 1 87 ? -18.850 4.630 18.195 1.00 92.31 87 TYR A C 1
ATOM 700 O O . TYR A 1 87 ? -19.806 5.087 18.820 1.00 92.31 87 TYR A O 1
ATOM 708 N N . GLU A 1 88 ? -18.412 3.381 18.361 1.00 92.44 88 GLU A N 1
ATOM 709 C CA . GLU A 1 88 ? -19.000 2.422 19.304 1.00 92.44 88 GLU A CA 1
ATOM 710 C C . GLU A 1 88 ? -19.001 2.974 20.739 1.00 92.44 88 GLU A C 1
ATOM 712 O O . GLU A 1 88 ? -20.031 2.976 21.411 1.00 92.44 88 GLU A O 1
ATOM 717 N N . LEU A 1 89 ? -17.880 3.547 21.189 1.00 89.38 89 LEU A N 1
ATOM 718 C CA . LEU A 1 89 ? -17.775 4.140 22.525 1.00 89.38 89 LEU A CA 1
ATOM 719 C C . LEU A 1 89 ? -18.731 5.334 22.711 1.00 89.38 89 LEU A C 1
ATOM 721 O O . LEU A 1 89 ? -19.366 5.486 23.758 1.00 89.38 89 LEU A O 1
ATOM 725 N N . ILE A 1 90 ? -18.856 6.185 21.687 1.00 89.75 90 ILE A N 1
ATOM 726 C CA . ILE A 1 90 ? -19.787 7.323 21.692 1.00 89.75 90 ILE A CA 1
ATOM 727 C C . ILE A 1 90 ? -21.239 6.828 21.730 1.00 89.75 90 ILE A C 1
ATOM 729 O O . ILE A 1 90 ? -22.058 7.398 22.453 1.00 89.75 90 ILE A O 1
ATOM 733 N N . ALA A 1 91 ? -21.565 5.761 21.001 1.00 89.50 91 ALA A N 1
ATOM 734 C CA . ALA A 1 91 ? -22.893 5.157 21.027 1.00 89.50 91 ALA A CA 1
ATOM 735 C C . ALA A 1 91 ? -23.238 4.614 22.425 1.00 89.50 91 ALA A C 1
ATOM 737 O O . ALA A 1 91 ? -24.251 5.018 22.999 1.00 89.50 91 ALA A O 1
ATOM 738 N N . VAL A 1 92 ? -22.352 3.811 23.024 1.00 86.44 92 VAL A N 1
ATOM 739 C CA . VAL A 1 92 ? -22.550 3.237 24.368 1.00 86.44 92 VAL A CA 1
ATOM 740 C C . VAL A 1 92 ? -22.651 4.325 25.445 1.00 86.44 92 VAL A C 1
ATOM 742 O O . VAL A 1 92 ? -23.516 4.264 26.317 1.00 86.44 92 VAL A O 1
ATOM 745 N N . SER A 1 93 ? -21.813 5.365 25.386 1.00 81.75 93 SER A N 1
ATOM 746 C CA . SER A 1 93 ? -21.885 6.479 26.351 1.00 81.75 93 SER A CA 1
ATOM 747 C C . SER A 1 93 ? -23.198 7.263 26.266 1.00 81.75 93 SER A C 1
ATOM 749 O O . SER A 1 93 ? -23.728 7.685 27.295 1.00 81.75 93 SER A O 1
ATOM 751 N N . ARG A 1 94 ? -23.767 7.417 25.063 1.00 82.69 94 ARG A N 1
ATOM 752 C CA . ARG A 1 94 ? -25.112 7.977 24.891 1.00 82.69 94 ARG A CA 1
ATOM 753 C C . ARG A 1 94 ? -26.170 7.082 25.520 1.00 82.69 94 ARG A C 1
ATOM 755 O O . ARG A 1 94 ? -27.000 7.596 26.262 1.00 82.69 94 ARG A O 1
ATOM 762 N N . GLU A 1 95 ? -26.137 5.778 25.258 1.00 81.00 95 GLU A N 1
ATOM 763 C CA . GLU A 1 95 ? -27.090 4.823 25.840 1.00 81.00 95 GLU A CA 1
ATOM 764 C C . GLU A 1 95 ? -27.073 4.848 27.377 1.00 81.00 95 GLU A C 1
ATOM 766 O O . GLU A 1 95 ? -28.134 4.914 28.001 1.00 81.00 95 GLU A O 1
AT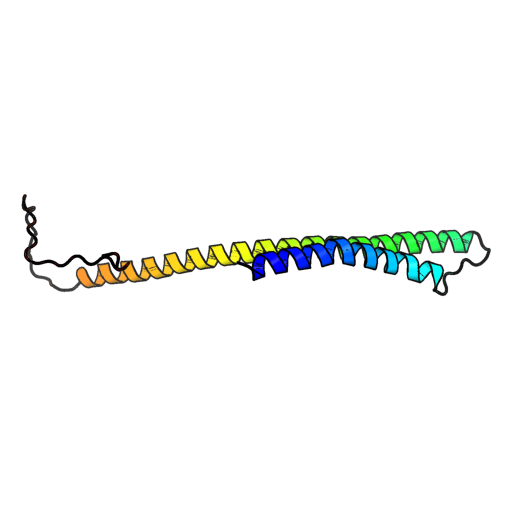OM 771 N N . LEU A 1 96 ? -25.885 4.899 27.988 1.00 76.19 96 LEU A N 1
ATOM 772 C CA . LEU A 1 96 ? -25.731 5.021 29.443 1.00 76.19 96 LEU A CA 1
ATOM 773 C C . LEU A 1 96 ? -26.234 6.374 29.975 1.00 76.19 96 LEU A C 1
ATOM 775 O O . LEU A 1 96 ? -26.970 6.414 30.960 1.00 76.19 96 LEU A O 1
ATOM 779 N N . GLY A 1 97 ? -25.909 7.482 29.301 1.00 68.25 97 GLY A N 1
ATOM 780 C CA . GLY A 1 97 ? -26.347 8.824 29.705 1.00 68.25 97 GLY A CA 1
ATOM 781 C C . GLY A 1 97 ? -27.861 9.054 29.590 1.00 68.25 97 GLY A C 1
ATOM 782 O O . GLY A 1 97 ? -28.425 9.856 30.336 1.00 68.25 97 GLY A O 1
ATOM 783 N N . PHE A 1 98 ? -28.558 8.345 28.696 1.00 58.59 98 PHE A N 1
ATOM 784 C CA . PHE A 1 98 ? -30.025 8.363 28.666 1.00 58.59 98 PHE A CA 1
ATOM 785 C C . PHE A 1 98 ? -30.635 7.646 29.878 1.00 58.59 98 PHE A C 1
ATOM 787 O O . PHE A 1 98 ? -31.665 8.094 30.381 1.00 58.59 98 PHE A O 1
ATOM 794 N N . HIS A 1 99 ? -30.001 6.586 30.387 1.00 54.41 99 HIS A N 1
ATOM 795 C CA . HIS A 1 99 ? -30.517 5.827 31.530 1.00 54.41 99 HIS A CA 1
ATOM 796 C C . HIS A 1 99 ? -30.440 6.616 32.850 1.00 54.41 99 HIS A C 1
ATOM 798 O O . HIS A 1 99 ? -31.372 6.551 33.652 1.00 54.41 99 HIS A O 1
ATOM 804 N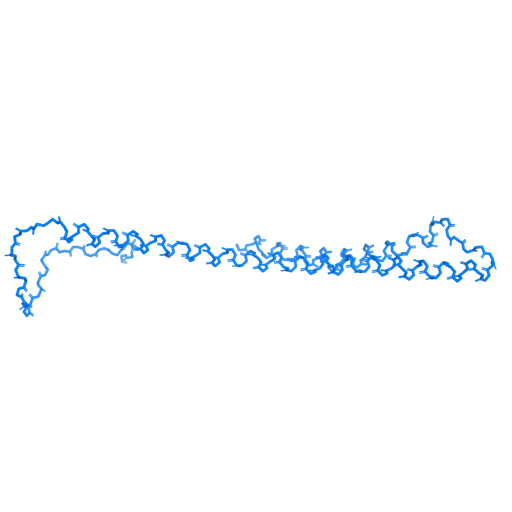 N . ASP A 1 100 ? -29.404 7.441 33.030 1.00 53.34 100 ASP A N 1
ATOM 805 C CA . ASP A 1 100 ? -29.273 8.335 34.196 1.00 53.34 100 ASP A CA 1
ATOM 806 C C . ASP A 1 100 ? -30.338 9.448 34.230 1.00 53.34 100 ASP A C 1
ATOM 808 O O . ASP A 1 100 ? -30.747 9.915 35.293 1.00 53.34 100 ASP A O 1
ATOM 812 N N . ASN A 1 101 ? -30.863 9.854 33.070 1.00 51.34 101 ASN A N 1
ATOM 813 C CA . ASN A 1 101 ? -31.924 10.862 33.003 1.00 51.34 101 ASN A CA 1
ATOM 814 C C . ASN A 1 101 ? -33.325 10.284 33.281 1.00 51.34 101 ASN A C 1
ATOM 816 O O . ASN A 1 101 ? -34.217 11.016 33.715 1.00 51.34 101 ASN A O 1
ATOM 820 N N . PHE A 1 102 ? -33.532 8.976 33.081 1.00 47.78 102 PHE A N 1
ATOM 821 C CA . PHE A 1 102 ? -34.805 8.314 33.398 1.00 47.78 102 PHE A CA 1
ATOM 822 C C . PHE A 1 102 ? -34.959 7.970 34.886 1.00 47.78 102 PHE A C 1
ATOM 824 O O . PHE A 1 102 ? -36.092 7.920 35.370 1.00 47.78 102 PHE A O 1
ATOM 831 N N . SER A 1 103 ? -33.860 7.795 35.627 1.00 48.34 103 SER A N 1
ATOM 832 C CA . SER A 1 103 ? -33.891 7.628 37.088 1.00 48.34 103 SER A CA 1
ATOM 833 C C . SER A 1 103 ? -34.018 8.963 37.838 1.00 48.34 103 SER A C 1
ATOM 835 O O . SER A 1 103 ? -34.536 8.986 38.953 1.00 48.34 103 SER A O 1
ATOM 837 N N . SER A 1 104 ? -33.634 10.088 37.221 1.00 49.50 104 SER A N 1
ATOM 838 C CA . SER A 1 104 ? -33.706 11.415 37.853 1.00 49.50 104 SER A CA 1
ATOM 839 C C . SER A 1 104 ? -35.085 12.101 37.746 1.00 49.50 104 SER A C 1
ATOM 841 O O . SER A 1 104 ? -35.436 12.914 38.600 1.00 49.50 104 SER A O 1
ATOM 843 N N . TRP A 1 105 ? -35.927 11.756 36.756 1.00 47.69 105 TRP A N 1
ATOM 844 C CA . TRP A 1 105 ? -37.174 12.501 36.467 1.00 47.69 105 TRP A CA 1
ATOM 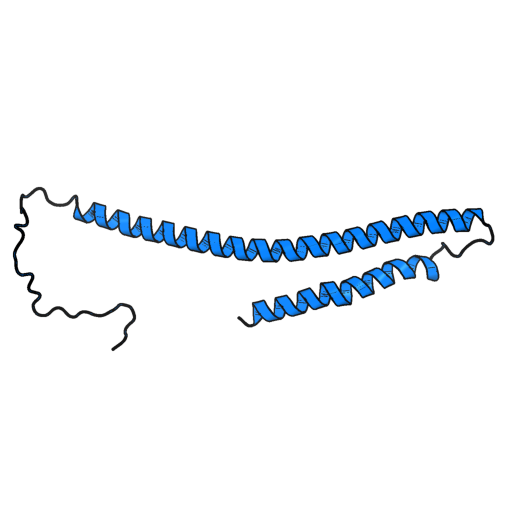845 C C . TRP A 1 105 ? -38.493 11.755 36.757 1.00 47.69 105 TRP A C 1
ATOM 847 O O . TRP A 1 105 ? -39.562 12.130 36.272 1.00 47.69 105 TRP A O 1
ATOM 857 N N . LYS A 1 106 ? -38.493 10.721 37.598 1.00 45.66 106 LYS A N 1
ATOM 858 C CA . LYS A 1 106 ? -39.749 10.188 38.155 1.00 45.66 106 LYS A CA 1
ATOM 859 C C . LYS A 1 106 ? -39.602 9.885 39.637 1.00 45.66 106 LYS A C 1
ATOM 861 O O . LYS A 1 106 ? -39.432 8.739 40.020 1.00 45.66 106 LYS A O 1
ATOM 866 N N . ASN A 1 107 ? -39.721 10.920 40.463 1.00 42.59 107 ASN A N 1
ATOM 867 C CA . ASN A 1 107 ? -40.811 11.065 41.437 1.00 42.59 107 ASN A CA 1
ATOM 868 C C . ASN A 1 107 ? -40.428 12.169 42.431 1.00 42.59 107 ASN A C 1
ATOM 870 O O . ASN A 1 107 ? -39.519 12.011 43.242 1.00 42.59 107 ASN A O 1
ATOM 874 N N . GLY A 1 108 ? -41.135 13.296 42.369 1.00 46.22 108 GLY A N 1
ATOM 875 C CA . GLY A 1 108 ? -41.090 14.335 43.387 1.00 46.22 108 GLY A CA 1
ATOM 876 C C . GLY A 1 108 ? -41.757 13.860 44.675 1.00 46.22 108 GLY A C 1
ATOM 877 O O . GLY A 1 108 ? -42.825 14.347 45.029 1.00 46.22 108 GLY A O 1
ATOM 878 N N . ASN A 1 109 ? -41.120 12.933 45.384 1.00 47.38 109 ASN A N 1
ATOM 879 C CA . ASN A 1 109 ? -41.367 12.726 46.800 1.00 47.38 109 ASN A CA 1
ATOM 880 C C . ASN A 1 109 ? -40.031 12.518 47.512 1.00 47.38 109 ASN A C 1
ATOM 882 O O . ASN A 1 109 ? -39.239 11.649 47.155 1.00 47.38 109 ASN A O 1
ATOM 886 N N . ARG A 1 110 ? -39.786 13.376 48.500 1.00 51.12 110 ARG A N 1
ATOM 887 C CA . ARG A 1 110 ? -38.585 13.411 49.331 1.00 51.12 110 ARG A CA 1
ATOM 888 C C . ARG A 1 110 ? -38.407 12.080 50.060 1.00 51.12 110 ARG A C 1
ATOM 890 O O . ARG A 1 110 ? -38.945 11.917 51.146 1.00 51.12 110 ARG A O 1
ATOM 897 N N . ASN A 1 111 ? -37.585 11.191 49.524 1.00 45.97 111 ASN A N 1
ATOM 898 C CA . ASN A 1 111 ? -36.879 10.218 50.343 1.00 45.97 111 ASN A CA 1
ATOM 899 C C . ASN A 1 111 ? -35.405 10.604 50.297 1.00 45.97 111 ASN A C 1
ATOM 901 O O . ASN A 1 111 ? -34.671 10.235 49.385 1.00 45.97 111 ASN A O 1
ATOM 905 N N . CYS A 1 112 ? -34.997 11.427 51.261 1.00 51.62 112 CYS A N 1
ATOM 906 C CA . CYS A 1 112 ? -33.590 11.611 51.568 1.00 51.62 112 CYS A CA 1
ATOM 907 C C . CYS A 1 112 ? -33.042 10.231 51.948 1.00 51.62 112 CYS A C 1
ATOM 909 O O . CYS A 1 112 ? -33.459 9.670 52.961 1.00 51.62 112 CYS A O 1
ATOM 911 N N . PHE A 1 113 ? -32.153 9.665 51.135 1.00 55.97 113 PHE A N 1
ATOM 912 C CA . PHE A 1 113 ? -31.359 8.524 51.567 1.00 55.97 113 PHE A CA 1
ATOM 913 C C . PHE A 1 113 ? -30.453 9.022 52.694 1.00 55.97 113 PHE A C 1
ATOM 915 O O . PHE A 1 113 ? -29.526 9.793 52.460 1.00 55.97 113 PHE A O 1
ATOM 922 N N . SER A 1 114 ? -30.781 8.653 53.931 1.00 59.72 114 SER A N 1
ATOM 923 C CA . SER A 1 114 ? -29.837 8.757 55.038 1.00 59.72 114 SER A CA 1
ATOM 924 C C . SER A 1 114 ? -28.744 7.731 54.777 1.00 59.72 114 SER A C 1
ATOM 926 O O . SER A 1 114 ? -29.058 6.567 54.536 1.00 59.72 114 SER A O 1
ATOM 928 N N . GLU A 1 115 ? -27.486 8.162 54.803 1.00 61.03 115 GLU A N 1
ATOM 929 C CA . GLU A 1 115 ? -26.330 7.270 54.772 1.00 61.03 115 GLU A CA 1
ATOM 930 C C . GLU A 1 115 ? -26.484 6.258 55.915 1.00 61.03 115 GLU A C 1
ATOM 932 O O . GLU A 1 115 ? -26.473 6.617 57.093 1.00 61.03 115 GLU A O 1
ATOM 937 N N . ALA A 1 116 ? -26.776 5.009 55.559 1.00 62.84 116 ALA A N 1
ATOM 938 C CA . ALA A 1 116 ? -26.895 3.905 56.492 1.00 62.84 116 ALA A CA 1
ATOM 939 C C . ALA A 1 116 ? -25.565 3.152 56.486 1.00 62.84 116 A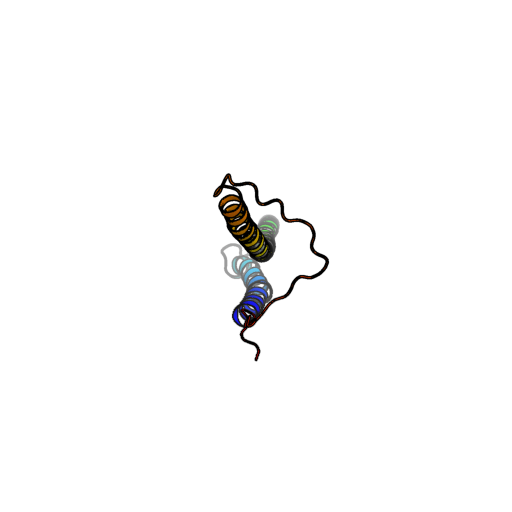LA A C 1
ATOM 941 O O . ALA A 1 116 ? -25.044 2.821 55.424 1.00 62.84 116 ALA A O 1
ATOM 942 N N . GLU A 1 117 ? -25.034 2.852 57.670 1.00 72.06 117 GLU A N 1
ATOM 943 C CA . GLU A 1 117 ? -23.765 2.130 57.857 1.00 72.06 117 GLU A CA 1
ATOM 944 C C . GLU A 1 117 ? -23.803 0.692 57.297 1.00 72.06 117 GLU A C 1
ATOM 946 O O . GLU A 1 117 ? -22.773 0.036 57.168 1.00 72.06 117 GLU A O 1
ATOM 951 N N . CYS A 1 118 ? -24.987 0.190 56.931 1.00 64.06 118 CYS A N 1
ATOM 952 C CA . CYS A 1 118 ? -25.165 -1.164 56.432 1.00 64.06 118 CYS A CA 1
ATOM 953 C C . CYS A 1 118 ? -26.073 -1.201 55.197 1.00 64.06 118 CYS A C 1
ATOM 955 O O . CYS A 1 118 ? -27.218 -0.749 55.235 1.00 64.06 118 CYS A O 1
ATOM 957 N N . ILE A 1 119 ? -25.552 -1.781 54.113 1.00 74.88 119 ILE A N 1
ATOM 958 C CA . ILE A 1 119 ? -26.306 -2.141 52.911 1.00 74.88 119 ILE A CA 1
ATOM 959 C C . ILE A 1 119 ? -26.424 -3.668 52.916 1.00 74.88 119 ILE A C 1
ATOM 961 O O . ILE A 1 119 ? -25.426 -4.365 52.737 1.00 74.88 119 ILE A O 1
ATOM 965 N N . GLU A 1 120 ? -27.630 -4.188 53.140 1.00 77.31 120 GLU A N 1
ATOM 966 C CA . GLU A 1 120 ? -27.905 -5.628 53.140 1.00 77.31 120 GLU A CA 1
ATOM 967 C C . GLU A 1 120 ? -28.687 -6.023 51.881 1.00 77.31 120 GLU A C 1
ATOM 969 O O . GLU A 1 120 ? -29.699 -5.414 51.534 1.00 77.31 120 GLU A O 1
ATOM 974 N N . PHE A 1 121 ? -28.221 -7.072 51.203 1.00 79.50 121 PHE A N 1
ATOM 975 C CA . PHE A 1 121 ? -28.885 -7.667 50.048 1.00 79.50 121 PHE A CA 1
ATOM 976 C C . PHE A 1 121 ? -29.366 -9.067 50.430 1.00 79.50 121 PHE A C 1
ATOM 978 O O . PHE A 1 121 ? -28.549 -9.955 50.668 1.00 79.50 121 PHE A O 1
ATOM 985 N N . SER A 1 122 ? -30.681 -9.293 50.471 1.00 73.44 122 SER A N 1
ATOM 986 C CA . SER A 1 122 ? -31.245 -10.622 50.728 1.00 73.44 122 SER A CA 1
ATOM 987 C C . SER A 1 122 ? -31.724 -11.270 49.426 1.00 73.44 122 SER A C 1
ATOM 989 O O . SER A 1 122 ? -32.482 -10.686 48.655 1.00 73.44 122 SER A O 1
ATOM 991 N N . SER A 1 123 ? -31.268 -12.502 49.178 1.00 73.31 123 SER A N 1
ATOM 992 C CA . SER A 1 123 ? -31.682 -13.351 48.044 1.00 73.31 123 SER A CA 1
ATOM 993 C C . SER A 1 123 ? -31.433 -12.772 46.639 1.00 73.31 123 SER A C 1
ATOM 995 O O . SER A 1 123 ? -32.243 -12.970 45.735 1.00 73.31 123 SER A O 1
ATOM 997 N N . VAL A 1 124 ? -30.308 -12.081 46.421 1.00 77.75 124 VAL A N 1
ATOM 998 C CA . VAL A 1 124 ? -29.948 -11.536 45.098 1.00 77.75 124 VAL A CA 1
ATOM 999 C C . VAL A 1 124 ? -29.023 -12.501 44.355 1.00 77.75 124 VAL A C 1
ATOM 1001 O O . VAL A 1 124 ? -27.920 -12.795 44.811 1.00 77.75 124 VAL A O 1
ATOM 1004 N N . GLN A 1 125 ? -29.457 -12.986 43.191 1.00 75.50 125 GLN A N 1
ATOM 1005 C CA . GLN A 1 125 ? -28.627 -13.804 42.308 1.00 75.50 125 GLN A CA 1
ATOM 1006 C C . GLN A 1 125 ? -27.787 -12.893 41.405 1.00 75.50 125 GLN A C 1
ATOM 1008 O O . GLN A 1 125 ? -28.309 -12.263 40.486 1.00 75.50 125 GLN A O 1
ATOM 1013 N N . VAL A 1 126 ? -26.481 -12.819 41.661 1.00 72.62 126 VAL A N 1
ATOM 1014 C CA . VAL A 1 126 ? -25.543 -12.076 40.809 1.00 72.62 126 VAL A CA 1
ATOM 1015 C C . VAL A 1 126 ? -25.079 -12.995 39.686 1.00 72.62 126 VAL A C 1
ATOM 1017 O O . VAL A 1 126 ? -24.292 -13.911 39.910 1.00 72.62 126 VAL A O 1
ATOM 1020 N N . VAL A 1 127 ? -25.569 -12.749 38.473 1.00 76.81 127 VAL A N 1
ATOM 1021 C CA . VAL A 1 127 ? -25.096 -13.425 37.260 1.00 76.81 127 VAL A CA 1
ATOM 1022 C C . VAL A 1 127 ? -24.281 -12.417 36.468 1.00 76.81 127 VAL A C 1
ATOM 1024 O O . VAL A 1 127 ? -24.781 -11.353 36.100 1.00 76.81 127 VAL A O 1
ATOM 1027 N N . THR A 1 128 ? -23.011 -12.719 36.214 1.00 77.00 128 THR A N 1
ATOM 1028 C CA . THR A 1 128 ? -22.228 -11.902 35.290 1.00 77.00 128 THR A CA 1
ATOM 1029 C C . THR A 1 128 ? -22.723 -12.149 33.861 1.00 77.00 128 THR A C 1
ATOM 1031 O O . THR A 1 128 ? -22.929 -13.301 33.476 1.00 77.00 128 THR A O 1
ATOM 1034 N N . PRO A 1 129 ? -22.865 -11.102 33.025 1.00 71.12 129 PRO A N 1
ATOM 1035 C CA . PRO A 1 129 ? -23.317 -11.246 31.636 1.00 71.12 129 PRO A CA 1
ATOM 1036 C C . PRO A 1 129 ? -22.457 -12.195 30.784 1.00 71.12 129 PRO A C 1
ATOM 1038 O O . PRO A 1 129 ? -22.903 -12.665 29.744 1.00 71.12 129 PRO A O 1
ATOM 1041 N N . SER A 1 130 ? -21.229 -12.494 31.224 1.00 65.62 130 SER A N 1
ATOM 1042 C CA . SER A 1 130 ? -20.316 -13.426 30.557 1.00 65.62 130 SER A CA 1
ATOM 1043 C C . SER A 1 130 ? -20.592 -14.908 30.856 1.00 65.62 130 SER A C 1
ATOM 1045 O O . SER A 1 130 ? -19.834 -15.747 30.375 1.00 65.62 130 SER A O 1
ATOM 1047 N N . ASN A 1 131 ? -21.633 -15.236 31.633 1.00 52.88 131 ASN A N 1
ATOM 1048 C CA . ASN A 1 131 ? -22.062 -16.603 31.948 1.00 52.88 131 ASN A CA 1
ATOM 1049 C C . ASN A 1 131 ? -20.898 -17.550 32.296 1.00 52.88 131 ASN A C 1
ATOM 1051 O O . ASN A 1 131 ? -20.768 -18.628 31.717 1.00 52.88 131 ASN A O 1
ATOM 1055 N N . ASN A 1 132 ? -20.027 -17.117 33.209 1.00 55.97 132 ASN A N 1
ATOM 1056 C CA . ASN A 1 132 ? -18.997 -17.985 33.763 1.00 55.97 132 ASN A CA 1
ATOM 1057 C C . ASN A 1 132 ? -19.509 -18.478 35.120 1.00 55.97 132 ASN A C 1
ATOM 1059 O O . ASN A 1 132 ? -19.574 -17.697 36.072 1.00 55.97 132 ASN A O 1
ATOM 1063 N N . VAL A 1 133 ? -19.966 -19.731 35.137 1.00 50.84 133 VAL A N 1
ATOM 1064 C CA . VAL A 1 133 ? -20.308 -20.501 36.344 1.00 50.84 133 VAL A CA 1
ATOM 1065 C C . VAL A 1 133 ? -19.053 -20.955 37.073 1.00 50.84 133 VAL A C 1
ATOM 1067 O O . VAL A 1 133 ? -18.072 -21.315 36.385 1.00 50.84 133 VAL A O 1
#

Sequence (133 aa):
LHDQWWFGMIQDFFLKYLGATVAVVLIIEPFFSGHLRPDASMKGRAEMLSNLRYHTSVITSLFQSLGTLSISSRRLNRLSGYADRIYELIAVSRELGFHDNFSSWKNGNRNCFSEAECIEFSSVQVVTPSNNV

Organism: Opuntia streptacantha (NCBI:txid393608)

Secondary structure (DSSP, 8-state):
-HHHHHHHHHHHHIIIIIHHHHHHHHHHHHHHSSTT---S-HHHHHHHHHHHHHHHHHHHHHHHHHHHHHHHHHHHHHHHHHHHHHHHHHHHHHHHHHHHHHHHSS----------S-----S-----TT---

pLDDT: mean 71.8, std 12.78, range [42.59, 92.44]

Foldseek 3Di:
DVVVVVVVVVVCCCLPPVLVVVLVCQLVCCAVPHPLPADPDPVSVVVSVVVSVVSSVVSVVVSVVVVVVSVVVVVVVVVVVVVVVVVVVVVVVVVVVVVVVVVVPPDPDDDDPDPDPDDDDPPDDDADPVRDD

Radius of gyration: 34.24 Å; chains: 1; bounding box: 66×35×96 Å